Protein AF-A0A0L8H366-F1 (afdb_monomer_lite)

Secondary structure (DSSP, 8-state):
---EE-TTT--EESSHHHHHHHHHHHH----EE-TTT--EESSHHHHHTT-

Organism: Octopus bimaculoides (NCBI:txid37653)

Radius of gyration: 12.6 Å; chains: 1; bounding box: 24×17×35 Å

pLDDT: mean 92.14, std 2.65, range [79.19, 95.5]

Sequence (51 aa):
EKPYHCDICGKSFIQSGRLIAHKRTHTGEKPYHCDICGKSFIQNGKLTAHI

Structure (mmCIF, N/CA/C/O backbone):
data_AF-A0A0L8H366-F1
#
_entry.id   AF-A0A0L8H366-F1
#
loop_
_atom_site.group_PDB
_atom_site.id
_atom_site.type_symbol
_atom_site.label_atom_id
_atom_site.label_alt_id
_atom_site.label_comp_id
_atom_site.label_asym_id
_atom_site.label_entity_id
_atom_site.label_seq_id
_atom_site.pdbx_PDB_ins_code
_atom_site.Cartn_x
_atom_site.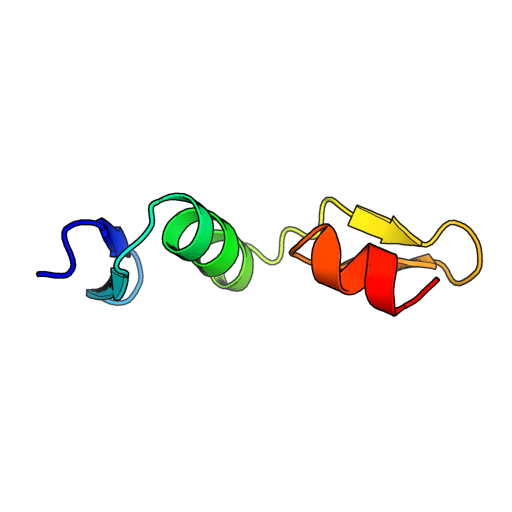Cartn_y
_atom_site.Cartn_z
_atom_site.occupancy
_atom_site.B_iso_or_equiv
_atom_site.auth_seq_id
_atom_site.auth_comp_id
_atom_site.auth_asym_id
_atom_site.auth_atom_id
_atom_site.pdbx_PDB_model_num
ATOM 1 N N . GLU A 1 1 ? -6.675 7.730 17.717 1.00 79.19 1 GLU A N 1
ATOM 2 C CA . GLU A 1 1 ? -7.341 6.410 17.606 1.00 79.19 1 GLU A CA 1
ATOM 3 C C . GLU A 1 1 ? -7.153 5.857 16.191 1.00 79.19 1 GLU A C 1
ATOM 5 O O . GLU A 1 1 ? -6.782 6.626 15.308 1.00 79.19 1 GLU A O 1
ATOM 10 N N . LYS A 1 2 ? -7.309 4.547 15.960 1.00 88.31 2 LYS A N 1
ATOM 11 C CA . LYS A 1 2 ? -7.155 3.921 14.631 1.00 88.31 2 LYS A CA 1
ATOM 12 C C . LYS A 1 2 ? -8.532 3.501 14.100 1.00 88.31 2 LYS A C 1
ATOM 14 O O . LYS A 1 2 ? -8.907 2.349 14.308 1.00 88.31 2 LYS A O 1
ATOM 19 N N . PRO A 1 3 ? -9.289 4.406 13.455 1.00 92.06 3 PRO A N 1
ATOM 20 C CA . PRO A 1 3 ? -10.686 4.137 13.114 1.00 92.06 3 PRO A CA 1
ATOM 21 C C . PRO A 1 3 ? -10.843 3.085 12.005 1.00 92.06 3 PRO A C 1
ATOM 23 O O . PRO A 1 3 ? -11.880 2.439 11.901 1.00 92.06 3 PRO A O 1
ATOM 26 N N . TYR A 1 4 ? -9.808 2.872 11.188 1.00 94.94 4 TYR A N 1
ATOM 27 C CA . TYR A 1 4 ? -9.879 1.991 10.025 1.00 94.94 4 TYR A CA 1
ATOM 28 C C . TYR A 1 4 ? -9.388 0.590 10.373 1.00 94.94 4 TYR A C 1
ATOM 30 O O . TYR A 1 4 ? -8.187 0.387 10.523 1.00 94.94 4 TYR A O 1
ATOM 38 N N . HIS A 1 5 ? -10.287 -0.381 10.474 1.00 94.88 5 HIS A N 1
ATOM 39 C CA . H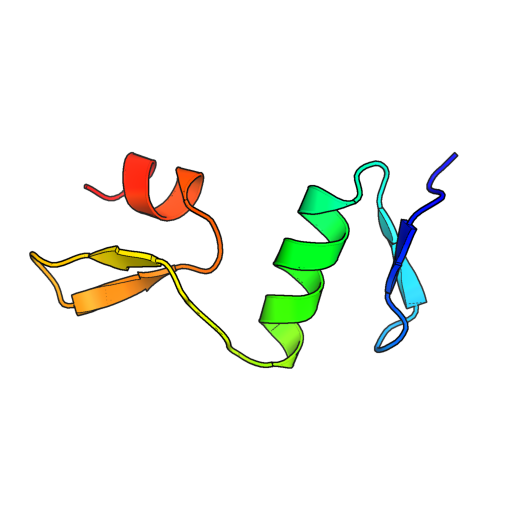IS A 1 5 ? -9.951 -1.772 10.771 1.00 94.88 5 HIS A CA 1
ATOM 40 C C . HIS A 1 5 ? -10.045 -2.654 9.526 1.00 94.88 5 HIS A C 1
ATOM 42 O O . HIS A 1 5 ? -10.814 -2.399 8.605 1.00 94.88 5 HIS A O 1
ATOM 48 N N . CYS A 1 6 ? -9.198 -3.675 9.479 1.00 95.12 6 CYS A N 1
ATOM 49 C CA . CYS A 1 6 ? -9.198 -4.678 8.430 1.00 95.12 6 CYS A CA 1
ATOM 50 C C . CYS A 1 6 ? -10.122 -5.826 8.810 1.00 95.12 6 CYS A C 1
ATOM 52 O O . CYS A 1 6 ? -9.850 -6.532 9.775 1.00 95.12 6 CYS A O 1
ATOM 54 N N . ASP A 1 7 ? -11.148 -6.059 8.000 1.00 93.06 7 ASP A N 1
ATOM 55 C CA . ASP A 1 7 ? -12.147 -7.113 8.228 1.00 93.06 7 ASP A CA 1
ATOM 56 C C . ASP A 1 7 ? -11.569 -8.536 8.113 1.00 93.06 7 ASP A C 1
ATOM 58 O O . ASP A 1 7 ? -12.162 -9.490 8.596 1.00 93.06 7 ASP A O 1
ATOM 62 N N . ILE A 1 8 ? -10.402 -8.687 7.474 1.00 92.38 8 ILE A N 1
ATOM 63 C CA . ILE A 1 8 ? -9.785 -9.995 7.195 1.00 92.38 8 ILE A CA 1
ATOM 64 C C . ILE A 1 8 ? -8.917 -10.470 8.367 1.00 92.38 8 ILE A C 1
ATOM 66 O O . ILE A 1 8 ? -8.886 -11.653 8.685 1.00 92.38 8 ILE A O 1
ATOM 70 N N . CYS A 1 9 ? -8.175 -9.560 9.004 1.00 94.75 9 CYS A N 1
ATOM 71 C CA . CYS A 1 9 ? -7.200 -9.913 10.045 1.00 94.75 9 CYS A CA 1
ATOM 72 C C . CYS A 1 9 ? -7.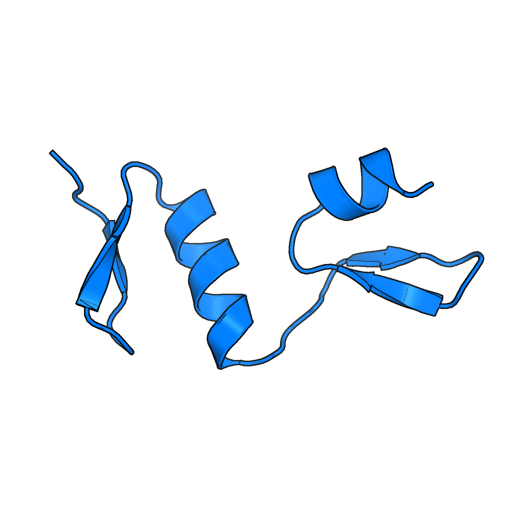288 -9.050 11.310 1.00 94.75 9 CYS A C 1
ATOM 74 O O . CYS A 1 9 ? -6.414 -9.133 12.171 1.00 94.75 9 CYS A O 1
ATOM 76 N N . GLY A 1 10 ? -8.282 -8.166 11.406 1.00 92.62 10 GLY A N 1
ATOM 77 C CA . GLY A 1 10 ? -8.519 -7.301 12.564 1.00 92.62 10 GLY A CA 1
ATOM 78 C C . GLY A 1 10 ? -7.513 -6.159 12.753 1.00 92.62 10 GLY A C 1
ATOM 79 O O . GLY A 1 10 ? -7.617 -5.409 13.719 1.00 92.62 10 GLY A O 1
ATOM 80 N N . LYS A 1 11 ? -6.525 -5.982 11.862 1.00 94.88 11 LYS A N 1
ATOM 81 C CA . LYS A 1 11 ? -5.521 -4.910 11.997 1.00 94.88 11 LYS A CA 1
ATOM 82 C C . LYS A 1 11 ? -6.138 -3.524 11.829 1.00 94.88 11 LYS A C 1
ATOM 84 O O . LYS A 1 11 ? -6.794 -3.262 10.824 1.00 94.88 11 LYS A O 1
ATOM 89 N N . SER A 1 12 ? -5.823 -2.610 12.745 1.00 95.50 12 SER A N 1
ATOM 90 C CA . SER A 1 12 ? -6.273 -1.215 12.679 1.00 95.50 12 SER A CA 1
ATOM 91 C C . SER A 1 12 ? -5.207 -0.267 12.118 1.00 95.50 12 SER A C 1
ATOM 93 O O . SER A 1 12 ? -4.003 -0.410 12.366 1.00 95.50 12 SER A O 1
ATOM 95 N N . PHE A 1 13 ? -5.664 0.768 11.419 1.00 94.81 13 PHE A N 1
ATOM 96 C CA . PHE A 1 13 ? -4.885 1.788 10.729 1.00 94.81 13 PHE A CA 1
ATOM 97 C C . PHE A 1 13 ? -5.433 3.189 11.033 1.00 94.81 13 PHE A C 1
ATOM 99 O O . PHE A 1 13 ? -6.613 3.383 11.312 1.00 94.81 13 PHE A O 1
ATOM 106 N N . ILE A 1 14 ? -4.546 4.186 10.971 1.00 94.94 14 ILE A N 1
ATOM 107 C CA . ILE A 1 14 ? -4.891 5.601 11.202 1.00 94.94 14 ILE A CA 1
ATOM 108 C C . ILE A 1 14 ? -5.510 6.233 9.946 1.00 94.94 14 ILE A C 1
ATOM 110 O O . ILE A 1 14 ? -6.311 7.151 10.044 1.00 94.94 14 ILE A O 1
ATOM 114 N N . GLN A 1 15 ? -5.156 5.731 8.760 1.00 93.94 15 GLN A N 1
ATOM 115 C CA . GLN A 1 15 ? -5.580 6.283 7.473 1.00 93.94 15 GLN A CA 1
ATOM 116 C C . GLN A 1 15 ? -6.268 5.208 6.631 1.00 93.94 15 GLN A C 1
ATOM 118 O O . GLN A 1 15 ? -5.755 4.088 6.531 1.00 93.94 15 GLN A O 1
ATOM 123 N N . SER A 1 16 ? -7.362 5.574 5.960 1.00 92.38 16 SER A N 1
ATOM 124 C CA . SER A 1 16 ? -8.095 4.699 5.035 1.00 92.38 16 SER A CA 1
ATOM 125 C C . SER A 1 16 ? -7.199 4.188 3.907 1.00 92.38 16 SER A C 1
ATOM 127 O O . SER A 1 16 ? -7.207 3.000 3.610 1.00 92.38 16 SER A O 1
ATOM 129 N N . GLY A 1 17 ? -6.333 5.041 3.348 1.00 90.38 17 GLY A N 1
ATOM 130 C CA . GLY A 1 17 ? -5.379 4.644 2.307 1.00 90.38 17 GLY A CA 1
ATOM 131 C C . GLY A 1 17 ? -4.423 3.529 2.751 1.00 90.38 17 GLY A C 1
ATOM 132 O O . GLY A 1 17 ? -4.134 2.617 1.976 1.00 90.38 17 GLY A O 1
ATOM 133 N N . ARG A 1 18 ? -3.989 3.537 4.023 1.00 91.88 18 ARG A N 1
ATOM 134 C CA . ARG A 1 18 ? -3.168 2.450 4.586 1.00 91.88 18 ARG A CA 1
ATOM 135 C C . ARG A 1 18 ? -3.971 1.166 4.758 1.00 91.88 18 ARG A C 1
ATOM 137 O O . ARG A 1 18 ? -3.432 0.101 4.473 1.00 91.88 18 ARG A O 1
ATOM 144 N N . LEU A 1 19 ? -5.236 1.264 5.172 1.00 94.25 19 LEU A N 1
ATOM 145 C CA . LEU A 1 19 ? -6.134 0.112 5.229 1.00 94.25 19 LEU A CA 1
ATOM 146 C C . LEU A 1 19 ? -6.362 -0.482 3.829 1.00 94.25 19 LEU A C 1
ATOM 148 O O . LEU A 1 19 ? -6.215 -1.685 3.660 1.00 94.25 19 LEU A O 1
ATOM 152 N N . ILE A 1 20 ? -6.658 0.335 2.817 1.00 91.19 20 ILE A N 1
ATOM 153 C CA . ILE A 1 20 ? -6.897 -0.127 1.438 1.00 91.19 20 ILE A CA 1
ATOM 154 C C . ILE A 1 20 ? -5.653 -0.822 0.878 1.00 91.19 20 ILE A C 1
ATOM 156 O O . ILE A 1 20 ? -5.738 -1.940 0.372 1.00 91.19 20 ILE A O 1
ATOM 160 N N . ALA A 1 21 ? -4.479 -0.201 1.016 1.00 91.38 21 ALA A N 1
ATOM 161 C CA . ALA A 1 21 ? -3.229 -0.817 0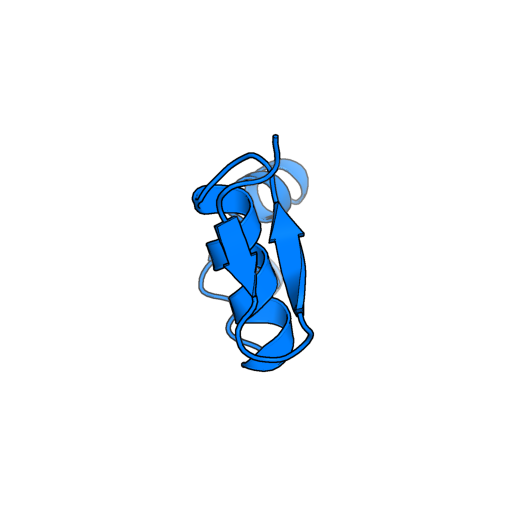.583 1.00 91.38 21 ALA A CA 1
ATOM 162 C C . ALA A 1 21 ? -2.921 -2.106 1.359 1.00 91.38 21 ALA A C 1
ATOM 164 O O . ALA A 1 21 ? -2.360 -3.041 0.798 1.00 91.38 21 ALA A O 1
ATOM 165 N N . HIS A 1 22 ? -3.302 -2.179 2.634 1.00 93.00 22 HIS A N 1
ATOM 166 C CA . HIS A 1 22 ? -3.214 -3.413 3.398 1.00 93.00 22 HIS A CA 1
ATOM 167 C C . HIS A 1 22 ? -4.199 -4.481 2.900 1.00 93.00 22 HIS A C 1
ATOM 169 O O . HIS A 1 22 ? -3.807 -5.632 2.776 1.00 93.00 22 HIS A O 1
ATOM 175 N N . LYS A 1 23 ? -5.444 -4.139 2.54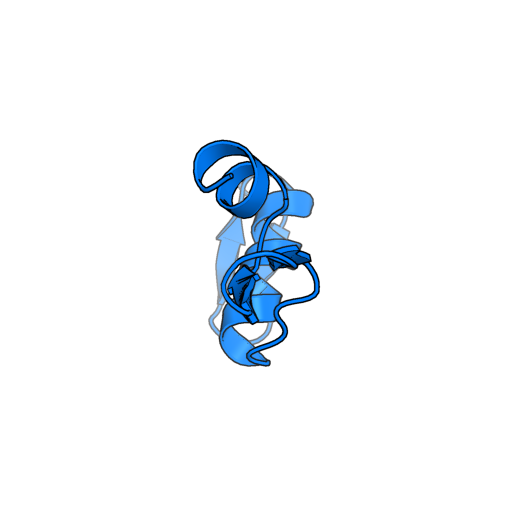8 1.00 92.94 23 LYS A N 1
ATOM 176 C CA . LYS A 1 23 ? -6.407 -5.118 2.005 1.00 92.94 23 LYS A CA 1
ATOM 177 C C . LYS A 1 23 ? -5.879 -5.781 0.728 1.00 92.94 23 LYS A C 1
ATOM 179 O O . LYS A 1 23 ? -6.012 -6.992 0.578 1.00 92.94 23 LYS A O 1
ATOM 184 N N . ARG A 1 24 ? -5.153 -5.033 -0.107 1.00 92.50 24 ARG A N 1
ATOM 185 C CA . ARG A 1 24 ? -4.455 -5.569 -1.290 1.00 92.50 24 ARG A CA 1
ATOM 186 C C . ARG A 1 24 ? -3.388 -6.626 -0.971 1.00 92.50 24 ARG A C 1
ATOM 188 O O . ARG A 1 24 ? -3.080 -7.443 -1.830 1.00 92.50 24 ARG A O 1
ATOM 195 N N . THR A 1 25 ? -2.827 -6.665 0.245 1.00 91.31 25 THR A N 1
ATOM 196 C CA . THR A 1 25 ? -1.885 -7.739 0.628 1.00 91.31 25 THR A CA 1
ATOM 197 C C . THR A 1 25 ? -2.581 -9.080 0.827 1.00 91.31 25 THR A C 1
ATOM 199 O O . THR A 1 25 ? -1.924 -10.108 0.734 1.00 91.31 25 THR A O 1
ATOM 202 N N . HIS A 1 26 ? -3.884 -9.068 1.122 1.00 92.25 26 HIS A N 1
ATOM 203 C CA . HIS A 1 26 ? -4.687 -10.284 1.259 1.00 92.25 26 HIS A CA 1
ATOM 204 C C . HIS A 1 26 ? -5.192 -10.780 -0.094 1.00 92.25 26 HIS A C 1
ATOM 206 O O . HIS A 1 26 ? -5.175 -11.978 -0.340 1.00 92.25 26 HIS A O 1
ATOM 212 N N . THR A 1 27 ? -5.602 -9.867 -0.983 1.00 90.00 27 THR A N 1
ATOM 213 C CA . THR A 1 27 ? -6.074 -10.223 -2.335 1.00 90.00 27 THR A CA 1
ATOM 214 C C . THR A 1 27 ? -4.933 -10.486 -3.319 1.00 90.00 27 THR A C 1
ATOM 216 O O . THR A 1 27 ? -5.145 -11.101 -4.357 1.00 90.00 27 THR A O 1
ATOM 219 N N . GLY A 1 28 ? -3.719 -10.018 -3.012 1.00 88.38 28 GLY A N 1
ATOM 220 C CA . GLY A 1 28 ? -2.572 -10.092 -3.917 1.00 88.38 28 GLY A CA 1
ATOM 221 C C . GLY A 1 28 ? -2.619 -9.072 -5.059 1.00 88.38 28 GLY A C 1
ATOM 222 O O . GLY A 1 28 ? -1.741 -9.092 -5.921 1.00 88.38 28 GLY A O 1
ATOM 223 N N . GLU A 1 29 ? -3.597 -8.162 -5.065 1.00 90.88 29 GLU A N 1
ATOM 224 C CA . GLU A 1 29 ? -3.740 -7.145 -6.104 1.00 90.88 29 GLU A CA 1
ATOM 225 C C . GLU A 1 29 ? -2.577 -6.150 -6.100 1.00 90.88 29 GLU A C 1
ATOM 227 O O . GLU A 1 29 ? -2.263 -5.494 -5.100 1.00 90.88 29 GLU A O 1
ATOM 232 N N . LYS A 1 30 ? -1.959 -5.986 -7.268 1.00 91.25 30 LYS A N 1
ATOM 233 C CA . LYS A 1 30 ? -0.841 -5.068 -7.487 1.00 91.25 30 LYS A CA 1
ATOM 234 C C . LYS A 1 30 ? -1.131 -4.197 -8.709 1.00 91.25 30 LYS A C 1
ATOM 236 O O . LYS A 1 30 ? -0.647 -4.500 -9.795 1.00 91.25 30 LYS A O 1
ATOM 241 N N . PRO A 1 31 ? -1.937 -3.133 -8.549 1.00 89.62 31 PRO A N 1
ATOM 242 C CA . PRO A 1 31 ? -2.392 -2.328 -9.683 1.00 89.62 31 PRO A CA 1
ATOM 243 C C . PRO A 1 31 ? -1.266 -1.520 -10.343 1.00 89.62 31 PRO A C 1
ATOM 245 O O . PRO A 1 31 ? -1.382 -1.139 -11.502 1.00 89.62 31 PRO A O 1
ATOM 248 N N . TYR A 1 32 ? -0.172 -1.260 -9.625 1.00 92.12 32 TYR A N 1
ATOM 249 C CA . TYR A 1 32 ? 0.939 -0.460 -10.131 1.00 92.12 32 TYR A CA 1
ATOM 250 C C . TYR A 1 32 ? 2.002 -1.382 -10.708 1.00 92.12 32 TYR A C 1
ATOM 252 O O . TYR A 1 32 ? 2.659 -2.084 -9.950 1.00 92.12 32 TYR A O 1
ATOM 260 N N . HIS A 1 33 ? 2.188 -1.396 -12.020 1.00 93.56 33 HIS A N 1
ATOM 261 C CA . HIS A 1 33 ? 3.227 -2.187 -12.672 1.00 93.56 33 HIS A CA 1
ATOM 262 C C . HIS A 1 33 ? 4.307 -1.277 -13.247 1.00 93.56 33 HIS A C 1
ATOM 264 O O . HIS A 1 33 ? 4.036 -0.155 -13.657 1.00 93.56 33 HIS A O 1
ATOM 270 N N . CYS A 1 34 ? 5.546 -1.753 -13.200 1.00 94.56 34 CYS A N 1
ATOM 271 C CA . CYS A 1 34 ? 6.675 -1.116 -13.850 1.00 94.56 34 CYS A CA 1
ATOM 272 C C . CYS A 1 34 ? 6.762 -1.623 -15.287 1.00 94.56 34 CYS A C 1
ATOM 274 O O . CYS A 1 34 ? 7.013 -2.810 -15.494 1.00 94.56 34 CYS A O 1
ATOM 276 N N . ASP A 1 35 ? 6.610 -0.729 -16.260 1.00 92.88 35 ASP A N 1
ATOM 277 C CA . ASP A 1 35 ? 6.663 -1.075 -17.686 1.00 92.88 35 ASP A CA 1
ATOM 278 C C . ASP A 1 35 ? 8.063 -1.508 -18.150 1.00 92.88 35 ASP A C 1
ATOM 280 O O . ASP A 1 35 ? 8.201 -2.198 -19.154 1.00 92.88 35 ASP A O 1
ATOM 284 N N . ILE A 1 36 ? 9.110 -1.151 -17.396 1.00 93.12 36 ILE A N 1
ATOM 285 C CA . ILE A 1 36 ? 10.504 -1.471 -17.739 1.00 93.12 36 ILE A CA 1
ATOM 286 C C . ILE A 1 36 ? 10.850 -2.921 -17.376 1.00 93.12 36 ILE A C 1
ATOM 288 O O . ILE A 1 36 ? 11.470 -3.630 -18.162 1.00 93.12 36 ILE A O 1
ATOM 292 N N . CYS A 1 37 ? 10.484 -3.372 -16.172 1.00 95.06 37 CYS A N 1
ATOM 293 C CA . CYS A 1 37 ? 10.882 -4.692 -15.662 1.00 95.06 37 CYS A CA 1
ATOM 294 C C . CYS A 1 37 ? 9.712 -5.644 -15.373 1.00 95.06 37 CYS A C 1
ATOM 296 O O . CYS A 1 37 ? 9.934 -6.762 -14.909 1.00 95.06 37 CYS A O 1
ATOM 298 N N . GLY A 1 38 ? 8.469 -5.204 -15.577 1.00 90.81 38 GLY A N 1
ATOM 299 C CA . GLY A 1 38 ? 7.256 -5.990 -15.337 1.00 90.81 38 GLY A CA 1
ATOM 300 C C . GLY A 1 38 ? 6.905 -6.207 -13.860 1.00 90.81 38 GLY A C 1
ATOM 301 O O . GLY A 1 38 ? 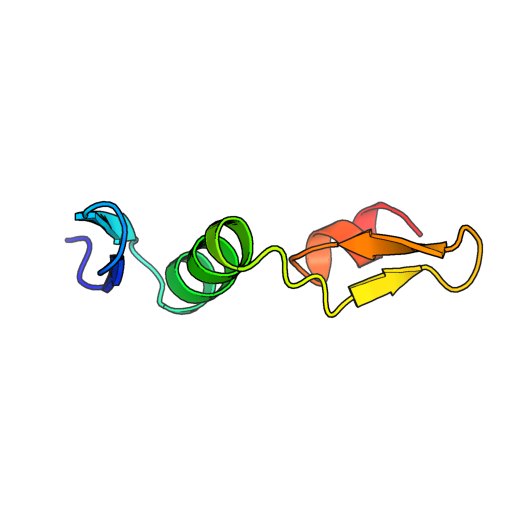5.940 -6.907 -13.555 1.00 90.81 38 GLY A O 1
ATOM 302 N N . LYS A 1 39 ? 7.657 -5.635 -12.907 1.00 92.81 39 LYS A N 1
ATOM 303 C CA . LYS A 1 39 ? 7.362 -5.793 -11.472 1.00 92.81 39 LYS A CA 1
ATOM 304 C C . LYS A 1 39 ? 6.105 -5.029 -11.080 1.00 92.81 39 LYS A C 1
ATOM 306 O O . LYS A 1 39 ? 5.990 -3.835 -11.342 1.00 92.81 39 LYS A O 1
ATOM 311 N N . SER A 1 40 ? 5.206 -5.701 -10.366 1.00 93.31 40 SER A N 1
ATOM 312 C CA . SER A 1 40 ? 3.994 -5.090 -9.818 1.00 93.31 40 SER A CA 1
ATOM 313 C C . SER A 1 40 ? 4.135 -4.740 -8.330 1.00 93.31 40 SER A C 1
ATOM 315 O O . SER A 1 40 ? 4.739 -5.470 -7.539 1.00 93.31 40 SER A O 1
ATOM 317 N N . PHE A 1 41 ? 3.512 -3.637 -7.929 1.00 91.38 41 PHE A N 1
ATOM 318 C CA . PHE A 1 41 ? 3.539 -3.026 -6.608 1.00 91.38 41 PHE A CA 1
ATOM 319 C C . PHE A 1 41 ? 2.117 -2.722 -6.122 1.00 91.38 41 PHE A C 1
ATOM 321 O O . PHE A 1 41 ? 1.194 -2.447 -6.887 1.00 91.38 41 PHE A O 1
ATOM 328 N N . ILE A 1 42 ? 1.947 -2.744 -4.801 1.00 90.88 42 ILE A N 1
ATOM 329 C CA . ILE A 1 42 ? 0.654 -2.514 -4.137 1.00 90.88 42 ILE A CA 1
ATOM 330 C C . ILE A 1 42 ? 0.334 -1.014 -4.007 1.00 90.88 42 ILE A C 1
ATOM 332 O O . ILE A 1 42 ? -0.835 -0.620 -3.949 1.00 90.88 42 ILE A O 1
ATOM 336 N N . GLN A 1 43 ? 1.371 -0.173 -3.954 1.00 90.44 43 GLN A N 1
ATOM 337 C CA . GLN A 1 43 ? 1.275 1.271 -3.733 1.00 90.44 43 GLN A CA 1
ATOM 338 C C . GLN A 1 43 ? 2.057 2.044 -4.793 1.00 90.44 43 GLN A C 1
ATOM 340 O O . GLN A 1 43 ? 3.179 1.659 -5.123 1.00 90.44 43 GLN A O 1
ATOM 345 N N . ASN A 1 44 ? 1.512 3.187 -5.219 1.00 89.75 44 ASN A N 1
ATOM 346 C CA . ASN A 1 44 ? 2.161 4.065 -6.189 1.00 89.75 44 ASN A CA 1
ATOM 347 C C . ASN A 1 44 ? 3.542 4.526 -5.710 1.00 89.75 44 ASN A C 1
ATOM 349 O O . ASN A 1 44 ? 4.509 4.391 -6.435 1.00 89.75 44 ASN A O 1
ATOM 353 N N . GLY A 1 45 ? 3.675 4.957 -4.449 1.00 90.19 45 GLY A N 1
ATOM 354 C CA . GLY A 1 45 ? 4.969 5.409 -3.920 1.00 90.19 45 GLY A CA 1
ATOM 355 C C . GLY A 1 45 ? 6.061 4.330 -3.930 1.00 90.19 45 GLY A C 1
ATOM 356 O O . GLY A 1 45 ? 7.240 4.658 -3.987 1.00 90.19 45 GLY A O 1
ATOM 357 N N . LYS A 1 46 ? 5.687 3.041 -3.912 1.00 90.56 46 LYS A N 1
ATOM 358 C CA . LYS A 1 46 ? 6.641 1.934 -4.078 1.00 90.56 46 LYS A CA 1
ATOM 359 C C . LYS A 1 46 ? 7.060 1.747 -5.532 1.00 90.56 46 LYS A C 1
ATOM 361 O O . LYS A 1 46 ? 8.218 1.424 -5.751 1.00 90.56 46 LYS A O 1
ATOM 366 N N . LEU A 1 47 ? 6.146 1.962 -6.482 1.00 93.75 47 LEU A N 1
ATOM 367 C CA . LEU A 1 47 ? 6.486 2.026 -7.900 1.00 93.75 47 LEU A CA 1
ATOM 368 C C . LEU A 1 47 ? 7.376 3.245 -8.167 1.00 93.75 47 LEU A C 1
ATOM 370 O O . LEU A 1 47 ? 8.465 3.068 -8.679 1.00 93.75 47 LEU A O 1
ATOM 374 N N . THR A 1 48 ? 6.981 4.448 -7.742 1.00 93.31 48 THR A N 1
ATOM 375 C CA . THR A 1 48 ? 7.747 5.691 -7.952 1.00 93.31 48 THR A CA 1
ATOM 376 C C . THR A 1 48 ? 9.160 5.641 -7.374 1.00 93.31 48 THR A C 1
ATOM 378 O O . THR A 1 48 ? 10.062 6.201 -7.967 1.00 93.31 48 THR A O 1
ATOM 381 N N . ALA A 1 49 ? 9.369 4.986 -6.229 1.00 94.38 49 ALA A N 1
ATOM 382 C CA . ALA A 1 49 ? 10.710 4.803 -5.665 1.00 94.38 49 ALA A CA 1
ATOM 383 C C . ALA A 1 49 ? 11.523 3.682 -6.344 1.00 94.38 49 ALA A C 1
ATOM 385 O O . ALA A 1 49 ? 12.682 3.474 -5.995 1.00 94.38 49 ALA A O 1
ATOM 386 N N . HIS A 1 50 ? 10.891 2.894 -7.213 1.00 93.38 50 HIS A N 1
ATOM 387 C CA . HIS A 1 50 ? 11.513 1.786 -7.928 1.00 93.38 50 HIS A CA 1
ATOM 388 C C . HIS A 1 50 ? 11.979 2.169 -9.339 1.00 93.38 50 HIS A C 1
ATOM 390 O O . HIS A 1 50 ? 13.030 1.675 -9.748 1.00 93.38 50 HIS A O 1
ATOM 396 N N . ILE A 1 51 ? 11.175 2.956 -10.064 1.00 87.69 51 ILE A N 1
ATOM 397 C CA . ILE A 1 51 ? 11.550 3.579 -11.350 1.00 87.69 51 ILE A CA 1
ATOM 398 C C . ILE A 1 51 ? 12.634 4.627 -11.123 1.00 87.69 51 ILE A C 1
ATOM 400 O O . ILE A 1 51 ? 13.540 4.689 -11.979 1.00 87.69 51 ILE A O 1
#

InterPro domains:
  IPR013087 Zinc finger C2H2-type [PF00096] (4-26)
  IPR013087 Zinc finger C2H2-type [PF00096] (32-51)
  IPR013087 Zinc finger C2H2-type [PS00028] (6-26)
  IPR013087 Zinc finger C2H2-type [PS50157] (4-31)
  IPR013087 Zinc finger C2H2-type [PS50157] (32-51)
  IPR013087 Zinc finger C2H2-type [SM00355] (4-26)
  IPR013087 Zinc finger C2H2-type [SM00355] (32-51)
  IPR036236 Zinc finger C2H2 superfamily [SSF57667] (1-50)

Foldseek 3Di:
DFPDAAPPPGDGHNDPVVNQLVVCVVVVDFPDADPVPRDGHSDPVVVVVVD